Protein AF-A0A392PFC7-F1 (afdb_monomer_lite)

Foldseek 3Di:
DDDPVCLCPDPVCVVPPPPCNDPVNVCQCCPPPDPNDDDDDPVRVVVVVVVVVDDDDDDDDDVPDPPPDPDPPVPVVVVVVPVPPDPPCDPVNVVVVVVVVVVDDPDD

Sequence (108 aa):
RISIKEIKSHPWFLKNLPRELTESAQAMYYQRESPSFHLQSVDDVMKIVGEARNPPPVSRPVKGFGWDGEEDEAAEELEAELEEEDDEEDEYDKRVKEVHASGEFHIS

Organism: NCBI:txid97028

pLDDT: mean 76.7, std 16.92, range [47.16, 97.5]

Secondary structure (DSSP, 8-state):
---HHHHHT-HHHHHT--GGGSHHHHHHHT-TT-TT-----HHHHHHHHHHHTSPPP-----TTSS-----SSSHHHHHHTSTT------HHHHHHHHHHHH------

Radius of gyration: 25.34 Å; chains: 1; bounding box: 42×55×55 Å

Structure (mmCIF, N/CA/C/O backbone):
data_AF-A0A392PFC7-F1
#
_entry.id   AF-A0A392PFC7-F1
#
loop_
_atom_site.group_PDB
_atom_site.id
_atom_site.type_symbol
_atom_site.label_atom_id
_atom_site.label_alt_id
_atom_site.label_comp_id
_atom_site.label_asym_id
_atom_site.label_entity_id
_atom_site.label_seq_id
_atom_site.pdbx_PDB_ins_code
_atom_site.Cartn_x
_atom_site.Cartn_y
_atom_site.Cartn_z
_atom_site.occupancy
_atom_site.B_iso_or_equiv
_atom_site.auth_seq_id
_atom_site.auth_comp_id
_atom_site.auth_asym_id
_atom_site.auth_atom_id
_atom_site.pdbx_PDB_model_num
ATOM 1 N N . ARG A 1 1 ? -15.601 17.723 4.306 1.00 92.12 1 ARG A N 1
ATOM 2 C CA . ARG A 1 1 ? -14.920 16.445 3.974 1.00 92.12 1 ARG A CA 1
ATOM 3 C C . ARG A 1 1 ? -14.833 15.631 5.253 1.00 92.12 1 ARG A C 1
ATOM 5 O O . ARG A 1 1 ? -14.487 16.219 6.265 1.00 92.12 1 ARG A O 1
ATOM 12 N N . ILE A 1 2 ? -15.171 14.345 5.210 1.00 95.81 2 ILE A N 1
ATOM 13 C CA . ILE A 1 2 ? -14.944 13.420 6.329 1.00 95.81 2 ILE A CA 1
ATOM 14 C C . ILE A 1 2 ? -13.472 12.977 6.324 1.00 95.81 2 ILE A C 1
ATOM 16 O O . ILE A 1 2 ? -12.878 12.832 5.254 1.00 95.81 2 ILE A O 1
ATOM 20 N N . SER A 1 3 ? -12.869 12.809 7.496 1.00 97.50 3 SER A N 1
ATOM 21 C CA . SER A 1 3 ? -11.498 12.320 7.650 1.00 97.50 3 SER A CA 1
ATOM 22 C C . SER A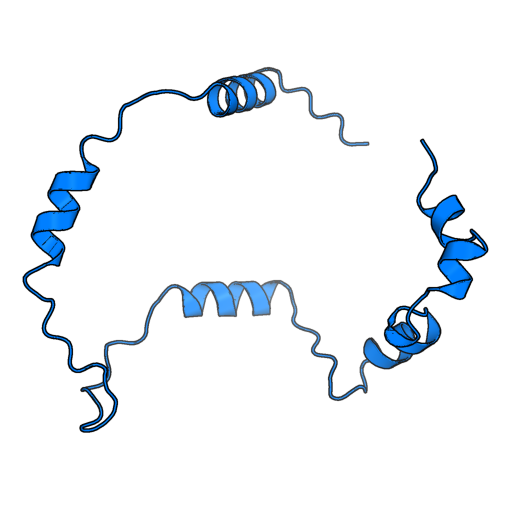 1 3 ? -11.423 10.793 7.569 1.00 97.50 3 SER A C 1
ATOM 24 O O . SER A 1 3 ? -12.383 10.076 7.847 1.00 97.50 3 SER A O 1
ATOM 26 N N . ILE A 1 4 ? -10.236 10.266 7.261 1.00 95.38 4 ILE A N 1
ATOM 27 C CA . ILE A 1 4 ? -9.983 8.815 7.245 1.00 95.38 4 ILE A CA 1
ATOM 28 C C . ILE A 1 4 ? -10.256 8.187 8.619 1.00 95.38 4 ILE A C 1
ATOM 30 O O . ILE A 1 4 ? -10.783 7.080 8.696 1.00 95.38 4 ILE A O 1
ATOM 34 N N . LYS A 1 5 ? -9.938 8.892 9.713 1.00 95.12 5 LYS A N 1
ATOM 35 C CA . LYS A 1 5 ? -10.199 8.407 11.077 1.00 95.12 5 LYS A CA 1
ATOM 36 C C . LYS A 1 5 ? -11.697 8.221 11.326 1.00 95.12 5 LYS A C 1
ATOM 38 O O . LYS A 1 5 ? -12.086 7.194 11.870 1.00 95.12 5 LYS A O 1
ATOM 43 N N . GLU A 1 6 ? -12.516 9.173 10.881 1.00 96.62 6 GLU A N 1
ATOM 44 C CA . GLU A 1 6 ? -13.979 9.109 10.995 1.00 96.62 6 GLU A CA 1
ATOM 45 C C . GLU A 1 6 ? -14.587 8.031 10.087 1.00 96.62 6 GLU A C 1
ATOM 47 O O . GLU A 1 6 ? -15.537 7.368 10.488 1.00 96.62 6 GLU A O 1
ATOM 52 N N . ILE A 1 7 ? -14.020 7.792 8.897 1.00 95.38 7 ILE A N 1
ATOM 53 C CA . ILE A 1 7 ? -14.432 6.665 8.040 1.00 95.38 7 ILE A CA 1
ATOM 54 C C . ILE A 1 7 ? -14.124 5.330 8.731 1.00 95.38 7 ILE A C 1
ATOM 56 O O . ILE A 1 7 ? -14.994 4.464 8.796 1.00 95.38 7 ILE A O 1
ATOM 60 N N . LYS A 1 8 ? -12.914 5.163 9.284 1.00 91.81 8 LYS A N 1
ATOM 61 C CA . LYS A 1 8 ? -12.483 3.909 9.929 1.00 91.81 8 LYS A CA 1
ATOM 62 C C . LYS A 1 8 ? -13.307 3.550 11.170 1.00 91.81 8 LYS A C 1
ATOM 64 O O . LYS A 1 8 ? -13.428 2.368 11.478 1.00 91.81 8 LYS A O 1
ATOM 69 N N . SER A 1 9 ? -13.872 4.536 11.869 1.00 93.62 9 SER A N 1
ATOM 70 C CA . SER A 1 9 ? -14.759 4.317 13.021 1.00 93.62 9 SER A CA 1
ATOM 71 C C . SER A 1 9 ? -16.244 4.236 12.654 1.00 93.62 9 SER A C 1
ATOM 73 O O . SER A 1 9 ? -17.077 3.953 13.517 1.00 93.62 9 SER A O 1
ATOM 75 N N . HIS A 1 10 ? -16.603 4.470 11.391 1.00 96.56 10 HIS A N 1
ATOM 76 C CA . HIS A 1 10 ? -17.996 4.533 10.977 1.00 96.56 10 HIS A CA 1
ATOM 77 C C . HIS A 1 10 ? -18.666 3.140 11.015 1.00 96.56 10 HIS A C 1
ATOM 79 O O . HIS A 1 10 ? -18.117 2.182 10.461 1.00 96.56 10 HIS A O 1
ATOM 85 N N . PRO A 1 11 ? -19.894 2.996 11.562 1.00 95.31 11 PRO A N 1
ATOM 86 C CA . PRO A 1 11 ? -20.557 1.693 11.704 1.00 95.31 11 PRO A CA 1
ATOM 87 C C . PRO A 1 11 ? -20.734 0.933 10.386 1.00 95.31 11 PRO A C 1
ATOM 89 O O . PRO A 1 11 ? -20.574 -0.285 10.334 1.00 95.31 11 PRO A O 1
ATOM 92 N N . TRP A 1 12 ? -21.035 1.652 9.299 1.00 95.94 12 TRP A N 1
ATOM 93 C CA . TRP A 1 12 ? -21.146 1.048 7.967 1.00 95.94 12 TRP A CA 1
ATOM 94 C C . TRP A 1 12 ? -19.806 0.501 7.457 1.00 95.94 12 TRP A C 1
ATOM 96 O O . TRP A 1 12 ? -19.790 -0.561 6.842 1.00 95.94 12 TRP A O 1
ATOM 106 N N . PHE A 1 13 ? -18.690 1.180 7.739 1.00 95.25 13 PHE A N 1
ATOM 107 C CA . PHE A 1 13 ? -17.363 0.725 7.323 1.00 95.25 13 PHE A CA 1
ATOM 108 C C . PHE A 1 13 ? -16.973 -0.542 8.083 1.00 95.25 13 PHE A C 1
ATOM 110 O O . PHE A 1 13 ? -16.578 -1.522 7.468 1.00 95.25 13 PHE A O 1
ATOM 117 N N . LEU A 1 14 ? -17.191 -0.570 9.401 1.00 91.56 14 LEU A N 1
ATOM 118 C CA . LEU A 1 14 ? -16.904 -1.744 10.232 1.00 91.56 14 LEU A CA 1
ATOM 119 C C . LEU A 1 14 ? -17.763 -2.958 9.861 1.00 91.56 14 LEU A C 1
ATOM 121 O O . LEU A 1 14 ? -17.259 -4.076 9.833 1.00 91.56 14 LEU A O 1
ATOM 125 N N . LYS A 1 15 ? -19.045 -2.749 9.531 1.00 93.94 15 LYS A N 1
ATOM 126 C CA . LYS A 1 15 ? -19.943 -3.831 9.096 1.00 93.94 15 LYS A CA 1
ATOM 127 C C . LYS A 1 15 ? -19.492 -4.480 7.783 1.00 93.94 15 LYS A C 1
ATOM 129 O O . LYS A 1 15 ? -19.764 -5.657 7.571 1.00 93.94 15 LYS A O 1
ATOM 134 N N . ASN A 1 16 ? -18.836 -3.714 6.915 1.00 93.88 16 ASN A N 1
ATOM 135 C CA . ASN A 1 16 ? -18.414 -4.158 5.588 1.00 93.88 16 ASN A CA 1
ATOM 136 C C . ASN A 1 16 ? -16.893 -4.314 5.467 1.00 93.88 16 ASN A C 1
ATOM 138 O O . ASN A 1 16 ? -16.398 -4.476 4.356 1.00 93.88 16 ASN A O 1
ATOM 142 N N . LEU A 1 17 ? -16.148 -4.257 6.575 1.00 91.44 17 LEU A N 1
ATOM 143 C CA . LEU A 1 17 ? -14.697 -4.386 6.552 1.00 91.44 17 LEU A CA 1
ATOM 144 C C . LEU A 1 17 ? -14.329 -5.859 6.310 1.00 91.44 17 LEU A C 1
ATOM 146 O O . LEU A 1 17 ? -14.640 -6.702 7.158 1.00 91.44 17 LEU A O 1
ATOM 150 N N . PRO A 1 18 ? -13.661 -6.203 5.192 1.00 94.06 18 PRO A N 1
ATOM 151 C CA . PRO A 1 18 ? -13.193 -7.561 4.958 1.00 94.06 18 PRO A CA 1
ATOM 152 C C . PRO A 1 18 ? -12.281 -8.022 6.093 1.00 94.06 18 PRO A C 1
ATOM 154 O O . PRO A 1 18 ? -11.436 -7.258 6.565 1.00 94.06 18 PRO A O 1
ATOM 157 N N . ARG A 1 19 ? -12.414 -9.289 6.508 1.00 87.62 19 ARG A N 1
ATOM 158 C CA . ARG A 1 19 ? -11.619 -9.854 7.611 1.00 87.62 19 ARG A CA 1
ATOM 159 C C . ARG A 1 19 ? -10.118 -9.675 7.381 1.00 87.62 19 ARG A C 1
ATOM 161 O O . ARG A 1 19 ? -9.406 -9.371 8.327 1.00 87.62 19 ARG A O 1
ATOM 168 N N . GLU A 1 20 ? -9.661 -9.807 6.140 1.00 86.12 20 GLU A N 1
ATOM 169 C CA . GLU A 1 20 ? -8.255 -9.650 5.735 1.00 86.12 20 GLU A CA 1
ATOM 170 C C . GLU A 1 20 ? -7.712 -8.237 5.975 1.00 86.12 20 GLU A C 1
ATOM 172 O O . GLU A 1 20 ? -6.536 -8.067 6.278 1.00 86.12 20 GLU A O 1
ATOM 177 N N . LEU A 1 21 ? -8.582 -7.225 5.908 1.00 88.75 21 LEU A N 1
ATOM 178 C CA . LEU A 1 21 ? -8.220 -5.827 6.134 1.00 88.75 21 LEU A CA 1
ATOM 179 C C . LEU A 1 21 ? -8.336 -5.412 7.603 1.00 88.75 21 LEU A C 1
ATOM 181 O O . LEU A 1 21 ? -8.025 -4.269 7.941 1.00 88.75 21 LEU A O 1
ATOM 185 N N . THR A 1 22 ? -8.757 -6.309 8.494 1.00 90.94 22 THR A N 1
ATOM 186 C CA . THR A 1 22 ? -8.748 -6.022 9.932 1.00 90.94 22 THR A CA 1
ATOM 187 C C . THR A 1 22 ? -7.316 -5.935 10.455 1.00 90.94 22 THR A C 1
ATOM 189 O O . THR A 1 22 ? -6.415 -6.612 9.964 1.00 90.94 22 THR A O 1
ATOM 192 N N . GLU A 1 23 ? -7.100 -5.110 11.479 1.00 86.88 23 GLU A N 1
ATOM 193 C CA . GLU A 1 23 ? -5.773 -4.906 12.074 1.00 86.88 23 GLU A CA 1
ATOM 194 C C . GLU A 1 23 ? -5.163 -6.212 12.602 1.00 86.88 23 GLU A C 1
ATOM 196 O O . GLU A 1 23 ? -3.970 -6.444 12.445 1.00 86.88 23 GLU A O 1
ATOM 201 N N . SER A 1 24 ? -5.985 -7.115 13.143 1.00 87.81 24 SER A N 1
ATOM 202 C CA . SER A 1 24 ? -5.535 -8.428 13.612 1.00 87.81 24 SER A CA 1
ATOM 203 C C . SER A 1 24 ? -5.100 -9.356 12.476 1.00 87.81 24 SER A C 1
ATOM 205 O O . SER A 1 24 ? -4.099 -10.054 12.619 1.00 87.81 24 SER A O 1
ATOM 207 N N . ALA A 1 25 ? -5.814 -9.362 11.345 1.00 87.75 25 ALA A N 1
ATOM 208 C CA . ALA A 1 25 ? -5.431 -10.160 10.181 1.00 87.75 25 ALA A CA 1
ATOM 209 C C . ALA A 1 25 ? -4.171 -9.604 9.506 1.00 87.75 25 ALA A C 1
ATOM 211 O O . ALA A 1 25 ? -3.257 -10.365 9.192 1.00 87.75 25 ALA A O 1
ATOM 212 N N . GLN A 1 26 ? -4.081 -8.280 9.361 1.00 89.50 26 GLN A N 1
ATOM 213 C CA . GLN A 1 26 ? -2.875 -7.624 8.860 1.00 89.50 26 GLN A CA 1
ATOM 214 C C . GLN A 1 26 ? -1.680 -7.886 9.783 1.00 89.50 26 GLN A C 1
ATOM 216 O O . GLN A 1 26 ? -0.602 -8.208 9.296 1.00 89.50 26 GLN A O 1
ATOM 221 N N . ALA A 1 27 ? -1.861 -7.841 11.106 1.00 88.75 27 ALA A N 1
ATOM 222 C CA . ALA A 1 27 ? -0.799 -8.171 12.054 1.00 88.75 27 ALA A CA 1
ATOM 223 C C . ALA A 1 27 ? -0.274 -9.603 11.873 1.00 88.75 27 ALA A C 1
ATOM 225 O O . ALA A 1 27 ? 0.926 -9.812 11.995 1.00 88.75 27 ALA A O 1
ATOM 226 N N . MET A 1 28 ? -1.134 -10.577 11.549 1.00 86.69 28 MET A N 1
ATOM 227 C CA . MET A 1 28 ? -0.690 -11.936 11.205 1.00 86.69 28 MET A CA 1
ATOM 228 C C . MET A 1 28 ? 0.057 -11.980 9.870 1.00 86.69 28 MET A C 1
ATOM 230 O O . MET A 1 28 ? 1.065 -12.669 9.760 1.00 86.69 28 MET A O 1
ATOM 234 N N . TYR A 1 29 ? -0.407 -11.239 8.861 1.00 85.81 29 TYR A N 1
ATOM 235 C CA . TYR A 1 29 ? 0.260 -11.192 7.560 1.00 85.81 29 TYR A CA 1
ATOM 236 C C . TYR A 1 29 ? 1.655 -10.564 7.653 1.00 85.81 29 TYR A C 1
ATOM 238 O O . TYR A 1 29 ? 2.596 -11.123 7.113 1.00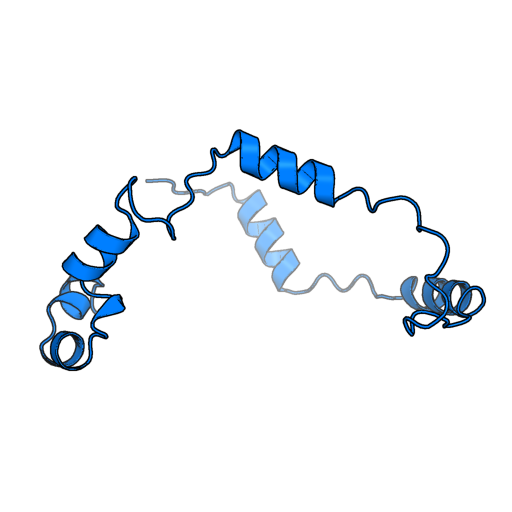 85.81 29 TYR A O 1
ATOM 246 N N . TYR A 1 30 ? 1.801 -9.447 8.368 1.00 85.88 30 TYR A N 1
ATOM 247 C CA . TYR A 1 30 ? 3.061 -8.707 8.516 1.00 85.88 30 TYR A CA 1
ATOM 248 C C . TYR A 1 30 ? 3.980 -9.258 9.622 1.00 85.88 30 TYR A C 1
ATOM 250 O O . TYR A 1 30 ? 5.005 -8.651 9.945 1.00 85.88 30 TYR A O 1
ATOM 258 N N . GLN A 1 31 ? 3.641 -10.400 10.230 1.00 85.75 31 GLN A N 1
ATOM 259 C CA . GLN A 1 31 ? 4.561 -11.095 11.126 1.00 85.75 31 GLN A CA 1
ATOM 260 C C . GLN A 1 31 ? 5.776 -11.584 10.339 1.00 85.75 31 GLN A C 1
ATOM 262 O O . GLN A 1 31 ? 5.643 -12.229 9.303 1.00 85.75 31 GLN A O 1
ATOM 267 N N . ARG A 1 32 ? 6.976 -11.331 10.876 1.00 74.62 32 ARG A N 1
ATOM 268 C CA . ARG A 1 32 ? 8.258 -11.748 10.277 1.00 74.62 32 ARG A CA 1
ATOM 269 C C . ARG A 1 32 ? 8.346 -13.259 10.016 1.00 74.62 32 ARG A C 1
ATOM 271 O O . ARG A 1 32 ? 9.106 -13.680 9.158 1.00 74.62 32 ARG A O 1
ATOM 278 N N . GLU A 1 33 ? 7.587 -14.053 10.763 1.00 76.88 33 GLU A N 1
ATOM 279 C CA . GLU A 1 33 ? 7.552 -15.516 10.667 1.00 76.88 33 GLU A CA 1
ATOM 280 C C . GLU A 1 33 ? 6.517 -16.030 9.655 1.00 76.88 33 GLU A C 1
ATOM 282 O O . GLU A 1 33 ? 6.458 -17.231 9.397 1.00 76.88 33 GLU A O 1
ATOM 287 N N . SER A 1 34 ? 5.695 -15.146 9.076 1.00 79.44 34 SER A N 1
ATOM 288 C CA . SER A 1 34 ? 4.705 -15.537 8.079 1.00 79.44 34 SER A CA 1
ATOM 289 C C . SER A 1 34 ? 5.401 -15.935 6.772 1.00 79.44 34 SER A C 1
ATOM 291 O O . SER A 1 34 ? 6.107 -15.109 6.192 1.00 79.44 34 SER A O 1
ATOM 293 N N . PRO A 1 35 ? 5.165 -17.149 6.237 1.00 78.06 35 PRO A N 1
ATOM 294 C CA . PRO A 1 35 ? 5.747 -17.584 4.966 1.00 78.06 35 PRO A CA 1
ATOM 295 C C . PRO A 1 35 ? 5.359 -16.701 3.771 1.00 78.06 35 PRO A C 1
ATOM 297 O O . PRO A 1 35 ? 6.037 -16.713 2.749 1.00 78.06 35 PRO A O 1
ATOM 300 N N . SER A 1 36 ? 4.253 -15.955 3.870 1.00 78.50 36 SER A N 1
ATOM 301 C CA . SER A 1 36 ? 3.817 -15.027 2.823 1.00 78.50 36 SER A CA 1
ATOM 302 C C . SER A 1 36 ? 4.516 -13.668 2.895 1.00 78.50 36 SER A C 1
ATOM 304 O O . SER A 1 36 ? 4.470 -12.907 1.929 1.00 78.50 36 SER A O 1
ATOM 306 N N . PHE A 1 37 ? 5.145 -13.337 4.024 1.00 83.00 37 PHE A N 1
ATOM 307 C CA . PHE A 1 37 ? 5.734 -12.026 4.247 1.00 83.00 37 PHE A CA 1
ATOM 308 C C . PHE A 1 37 ? 7.201 -11.993 3.837 1.00 83.00 37 PHE A C 1
ATOM 310 O O . PHE A 1 37 ? 8.050 -12.652 4.432 1.00 83.00 37 PHE A O 1
ATOM 317 N N . HIS A 1 38 ? 7.504 -11.176 2.833 1.00 84.00 38 HIS A N 1
ATOM 318 C CA . HIS A 1 38 ? 8.853 -11.011 2.309 1.00 84.00 38 HIS A CA 1
ATOM 319 C C . HIS A 1 38 ? 9.317 -9.578 2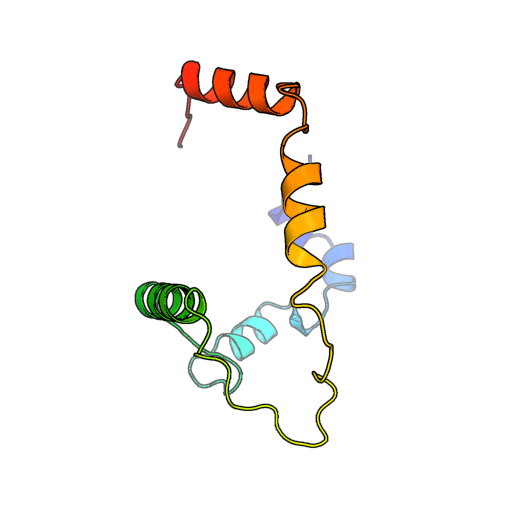.569 1.00 84.00 38 HIS A C 1
ATOM 321 O O . HIS A 1 38 ? 8.863 -8.639 1.917 1.00 84.00 38 HIS A O 1
ATOM 327 N N . LEU A 1 39 ? 10.217 -9.406 3.537 1.00 86.31 39 LEU A N 1
ATOM 328 C CA . LEU A 1 39 ? 10.901 -8.136 3.766 1.00 86.31 39 LEU A CA 1
ATOM 329 C C . LEU A 1 39 ? 12.087 -8.035 2.807 1.00 86.31 39 LEU A C 1
ATOM 331 O O . LEU A 1 39 ? 13.073 -8.746 2.980 1.00 86.31 39 LEU A O 1
ATOM 335 N N . GLN A 1 40 ? 11.995 -7.146 1.823 1.00 91.00 40 GLN A N 1
ATOM 336 C CA . GLN A 1 40 ? 13.134 -6.740 0.999 1.00 91.00 40 GLN A CA 1
ATOM 337 C C . GLN A 1 40 ? 13.579 -5.341 1.420 1.00 91.00 40 GLN A C 1
ATOM 339 O O . GLN A 1 40 ? 12.743 -4.478 1.700 1.00 91.00 40 GLN A O 1
ATOM 344 N N . SER A 1 41 ? 14.892 -5.123 1.507 1.00 93.50 41 SER A N 1
ATOM 345 C CA . SER A 1 41 ? 15.427 -3.783 1.742 1.00 93.50 41 SER A CA 1
ATOM 346 C C . SER A 1 41 ? 15.252 -2.914 0.492 1.00 93.50 41 SER A C 1
ATOM 348 O O . SER A 1 41 ? 15.107 -3.428 -0.617 1.00 93.50 41 SER A O 1
ATOM 350 N N . VAL A 1 42 ? 15.275 -1.588 0.656 1.00 95.25 42 VAL A N 1
ATOM 351 C CA . VAL A 1 42 ? 15.217 -0.659 -0.488 1.00 95.25 42 VAL A CA 1
ATOM 352 C C . VAL A 1 42 ? 16.379 -0.913 -1.453 1.00 95.25 42 VAL A C 1
ATOM 354 O O . VAL A 1 42 ? 16.174 -0.899 -2.665 1.00 95.25 42 VAL A O 1
ATOM 357 N N . ASP A 1 43 ? 17.567 -1.212 -0.923 1.00 96.69 43 ASP A N 1
ATOM 358 C CA . ASP A 1 43 ? 18.754 -1.528 -1.720 1.00 96.69 43 ASP A CA 1
ATOM 359 C C . ASP A 1 43 ? 18.566 -2.813 -2.542 1.00 96.69 43 ASP A C 1
ATOM 361 O O . ASP A 1 43 ? 18.889 -2.835 -3.730 1.00 96.69 43 ASP A O 1
ATOM 365 N N . ASP A 1 44 ? 17.986 -3.864 -1.949 1.00 95.25 44 ASP A N 1
ATOM 366 C CA . ASP A 1 44 ? 17.702 -5.122 -2.656 1.00 95.25 44 ASP A CA 1
ATOM 367 C C . ASP A 1 44 ? 16.666 -4.926 -3.768 1.00 95.25 44 ASP A C 1
ATOM 369 O O . ASP A 1 44 ? 16.838 -5.440 -4.873 1.00 95.25 44 ASP A O 1
ATOM 373 N N . VAL A 1 45 ? 15.610 -4.149 -3.501 1.00 95.75 45 VAL A N 1
ATOM 374 C CA . VAL A 1 45 ? 14.591 -3.821 -4.509 1.00 95.75 45 VAL A CA 1
ATOM 375 C C . VAL A 1 45 ? 15.224 -3.051 -5.667 1.00 95.75 45 VAL A C 1
ATOM 377 O O . VAL A 1 45 ? 15.027 -3.415 -6.824 1.00 95.75 45 VAL A O 1
ATOM 380 N N . MET A 1 46 ? 16.028 -2.024 -5.375 1.00 97.19 46 MET A N 1
ATOM 381 C CA . MET A 1 46 ? 16.717 -1.239 -6.404 1.00 97.19 46 MET A CA 1
ATOM 382 C C . MET A 1 46 ? 17.699 -2.082 -7.217 1.00 97.19 46 MET A C 1
ATOM 384 O O . MET A 1 46 ? 17.797 -1.910 -8.433 1.00 97.19 46 MET A O 1
ATOM 388 N N . LYS A 1 47 ? 18.387 -3.031 -6.576 1.00 96.38 47 LYS A N 1
ATOM 389 C CA . LYS A 1 47 ? 19.248 -3.996 -7.258 1.00 96.38 47 LYS A CA 1
ATOM 390 C C . LYS A 1 47 ? 18.453 -4.868 -8.236 1.00 96.38 47 LYS A C 1
ATOM 392 O O . LYS A 1 47 ? 18.845 -4.952 -9.395 1.00 96.38 47 LYS A O 1
ATOM 397 N N . ILE A 1 48 ? 17.332 -5.460 -7.811 1.00 94.56 48 ILE A N 1
ATOM 398 C CA . ILE A 1 48 ? 16.473 -6.290 -8.679 1.00 94.56 48 ILE A CA 1
ATOM 399 C C . ILE A 1 48 ? 15.941 -5.473 -9.860 1.00 94.56 48 ILE A C 1
ATOM 401 O O . ILE A 1 48 ? 15.975 -5.939 -10.994 1.00 94.56 48 ILE A O 1
ATOM 405 N N . VAL A 1 49 ? 15.480 -4.243 -9.613 1.00 96.06 49 VAL A N 1
ATOM 406 C CA . VAL A 1 49 ? 15.004 -3.341 -10.673 1.00 96.06 49 VAL A CA 1
ATOM 407 C C . VAL A 1 49 ? 16.125 -3.026 -11.669 1.00 96.06 49 VAL A C 1
ATOM 409 O O . VAL A 1 49 ? 15.897 -3.047 -12.878 1.00 96.06 49 VAL A O 1
ATOM 412 N N . GLY A 1 50 ? 17.343 -2.774 -11.182 1.00 95.38 50 GLY A N 1
ATOM 413 C CA . GLY A 1 50 ? 18.516 -2.552 -12.028 1.00 95.38 50 GLY A CA 1
ATOM 414 C C . GLY A 1 50 ? 18.894 -3.775 -12.867 1.00 95.38 50 GLY A C 1
ATOM 415 O O . GLY A 1 50 ? 19.191 -3.633 -14.050 1.00 95.38 50 GLY A O 1
ATOM 416 N N . GLU A 1 51 ? 18.840 -4.973 -12.281 1.00 93.06 51 GLU A N 1
ATOM 417 C CA . GLU A 1 51 ? 19.086 -6.239 -12.982 1.00 93.06 51 GLU A CA 1
ATOM 418 C C . GLU A 1 51 ? 18.019 -6.509 -14.053 1.00 93.06 51 GLU A C 1
ATOM 420 O O . GLU A 1 51 ? 18.359 -6.835 -15.188 1.00 93.06 51 GLU A O 1
ATOM 425 N N . ALA A 1 52 ? 16.739 -6.307 -13.729 1.00 92.56 52 ALA A N 1
ATOM 426 C CA . ALA A 1 52 ? 15.612 -6.555 -14.629 1.00 92.56 52 ALA A CA 1
ATOM 427 C C . ALA A 1 52 ? 15.560 -5.607 -15.837 1.00 92.56 52 ALA A C 1
ATOM 429 O O . ALA A 1 52 ? 14.940 -5.934 -16.848 1.00 92.56 52 ALA A O 1
ATOM 430 N N . ARG A 1 53 ? 16.216 -4.443 -15.759 1.00 93.25 53 ARG A N 1
ATOM 431 C CA . ARG A 1 53 ? 16.311 -3.499 -16.882 1.00 93.25 53 ARG A CA 1
ATOM 432 C C . ARG A 1 53 ? 17.158 -4.039 -18.039 1.00 93.25 53 ARG A C 1
ATOM 434 O O . ARG A 1 53 ? 17.012 -3.566 -19.162 1.00 93.25 53 ARG A O 1
ATOM 441 N N . ASN A 1 54 ? 18.013 -5.025 -17.774 1.00 87.56 54 ASN A N 1
ATOM 442 C CA . ASN A 1 54 ? 18.838 -5.678 -18.781 1.00 87.56 54 ASN A CA 1
ATOM 443 C C . ASN A 1 54 ? 18.218 -7.042 -19.120 1.00 87.56 54 ASN A C 1
ATOM 445 O O . ASN A 1 54 ? 18.406 -7.993 -18.355 1.00 87.56 54 ASN A O 1
ATOM 449 N N . PRO A 1 55 ? 17.478 -7.178 -20.237 1.00 79.25 55 PRO A N 1
ATOM 450 C CA . PRO A 1 55 ? 16.933 -8.471 -20.621 1.00 79.25 55 PRO A CA 1
ATOM 451 C C . PRO A 1 55 ? 18.079 -9.474 -20.836 1.00 79.25 55 PRO A C 1
ATOM 453 O O . PRO A 1 55 ? 19.142 -9.101 -21.346 1.00 79.25 55 PRO A O 1
ATOM 456 N N . PRO A 1 56 ? 17.903 -10.751 -20.450 1.00 75.56 56 PRO A N 1
ATOM 457 C CA . PRO A 1 56 ? 18.898 -11.764 -20.753 1.00 75.56 56 PRO A CA 1
ATOM 458 C C . PRO A 1 56 ? 19.075 -11.873 -22.275 1.00 75.56 56 PRO A C 1
ATOM 460 O O . PRO A 1 56 ? 18.099 -11.713 -23.014 1.00 75.56 56 PRO A O 1
ATOM 463 N N . PRO A 1 57 ? 20.293 -12.179 -22.761 1.00 73.06 57 PRO A N 1
ATOM 464 C CA . PRO A 1 57 ? 20.490 -12.470 -24.172 1.00 73.06 57 PRO A CA 1
ATOM 465 C C . PRO A 1 57 ? 19.539 -13.598 -24.571 1.00 73.06 57 PRO A C 1
ATOM 467 O O . PRO A 1 57 ? 19.433 -14.603 -23.857 1.00 73.06 57 PRO A O 1
ATOM 470 N N . VAL A 1 58 ? 18.830 -13.401 -25.686 1.00 67.06 58 VAL A N 1
ATOM 471 C CA . VAL A 1 58 ? 17.821 -14.337 -26.183 1.00 67.06 58 VAL A CA 1
ATOM 472 C C . VAL A 1 58 ? 18.391 -15.753 -26.178 1.00 67.06 58 VAL A C 1
ATOM 474 O O . VAL A 1 58 ? 19.352 -16.090 -26.872 1.00 67.06 58 VAL A O 1
ATOM 477 N N . SER A 1 59 ? 17.833 -16.593 -25.311 1.00 66.75 59 SER A N 1
ATOM 478 C CA . SER A 1 59 ? 18.140 -18.014 -25.334 1.00 66.75 59 SER A CA 1
ATOM 479 C C . SER A 1 59 ? 17.520 -18.566 -26.604 1.00 66.75 59 SER A C 1
ATOM 481 O O . SER A 1 59 ? 16.364 -18.265 -26.894 1.00 66.75 59 SER A O 1
ATOM 483 N N . ARG A 1 60 ? 18.305 -19.334 -27.371 1.00 66.38 60 ARG A N 1
ATOM 484 C CA . ARG A 1 60 ? 17.867 -19.971 -28.623 1.00 66.38 60 ARG A CA 1
ATOM 485 C C . ARG A 1 60 ? 16.438 -20.496 -28.448 1.0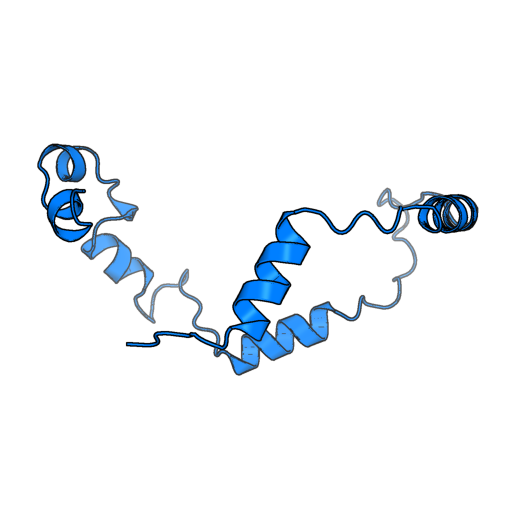0 66.38 60 ARG A C 1
ATOM 487 O O . ARG A 1 60 ? 16.194 -21.156 -27.432 1.00 66.38 60 ARG A O 1
ATOM 494 N N . PRO A 1 61 ? 15.524 -20.221 -29.393 1.00 63.06 61 PRO A N 1
ATOM 495 C CA . PRO A 1 61 ? 14.119 -20.549 -29.223 1.00 63.06 61 PRO A CA 1
ATOM 496 C C . PRO A 1 61 ? 13.975 -22.027 -28.860 1.00 63.06 61 PRO A C 1
ATOM 498 O O . PRO A 1 61 ? 14.542 -22.917 -29.506 1.00 63.06 61 PRO A O 1
ATOM 501 N N . VAL A 1 62 ? 13.247 -22.293 -27.776 1.00 65.12 62 VAL A N 1
ATOM 502 C CA . VAL A 1 62 ? 12.885 -23.655 -27.394 1.00 65.12 62 VAL A CA 1
ATOM 503 C C . VAL A 1 62 ? 11.910 -24.145 -28.455 1.00 65.12 62 VAL A C 1
ATOM 505 O O . VAL A 1 62 ? 10.768 -23.694 -28.502 1.00 65.12 62 VAL A O 1
ATOM 508 N N . LYS A 1 63 ? 12.366 -25.052 -29.326 1.00 60.03 63 LYS A N 1
ATOM 509 C CA . LYS A 1 63 ? 11.541 -25.658 -30.378 1.00 60.03 63 LYS A CA 1
ATOM 510 C C . LYS A 1 63 ? 10.237 -26.192 -29.764 1.00 60.03 63 LYS A C 1
ATOM 512 O O . LYS A 1 63 ? 10.267 -27.197 -29.058 1.00 60.03 63 LYS A O 1
ATOM 517 N N . GLY A 1 64 ? 9.117 -25.514 -30.030 1.00 64.69 64 GLY A N 1
ATOM 518 C CA . GLY A 1 64 ? 7.783 -25.866 -29.524 1.00 64.69 64 GLY A CA 1
ATOM 519 C C . GLY A 1 64 ? 7.157 -24.901 -28.504 1.00 64.69 64 GLY A C 1
ATOM 520 O O . GLY A 1 64 ? 6.004 -25.109 -28.139 1.00 64.69 64 GLY A O 1
ATOM 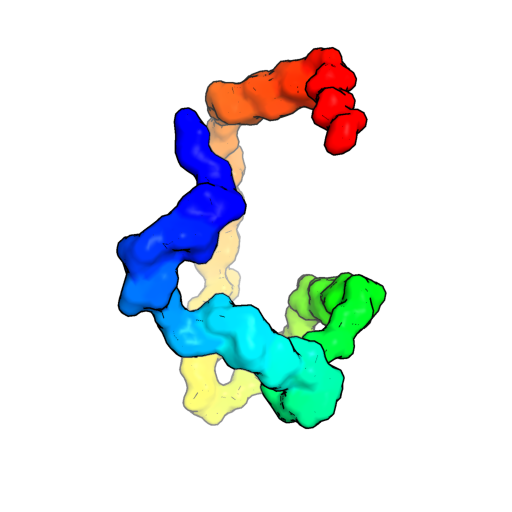521 N N . PHE A 1 65 ? 7.854 -23.850 -28.063 1.00 58.25 65 PHE A N 1
ATOM 522 C CA . PHE A 1 65 ? 7.232 -22.701 -27.392 1.00 58.25 65 PHE A CA 1
ATOM 523 C C . PHE A 1 65 ? 7.006 -21.601 -28.436 1.00 58.25 65 PHE A C 1
ATOM 525 O O . PHE A 1 65 ? 7.958 -21.209 -29.100 1.00 58.25 65 PHE A O 1
ATOM 532 N N . GLY A 1 66 ? 5.755 -21.157 -28.608 1.00 56.38 66 GLY A N 1
ATOM 533 C CA . GLY A 1 66 ? 5.273 -20.272 -29.684 1.00 56.38 66 GLY A CA 1
ATOM 534 C C . GLY A 1 66 ? 5.774 -18.825 -29.639 1.00 56.38 66 GLY A C 1
ATOM 535 O O . GLY A 1 66 ? 4.971 -17.904 -29.637 1.00 56.38 66 GLY A O 1
ATOM 536 N N . TRP A 1 67 ? 7.091 -18.655 -29.607 1.00 54.12 67 TRP A N 1
ATOM 537 C CA . TRP A 1 67 ? 7.825 -17.416 -29.870 1.00 54.12 67 TRP A CA 1
ATOM 538 C C . TRP A 1 67 ? 8.619 -17.570 -31.174 1.00 54.12 67 TRP A C 1
ATOM 540 O O . TRP A 1 67 ? 9.766 -17.152 -31.273 1.00 54.12 67 TRP A O 1
ATOM 550 N N . ASP A 1 68 ? 8.042 -18.289 -32.134 1.00 50.38 68 ASP A N 1
ATOM 551 C CA . ASP A 1 68 ? 8.534 -18.359 -33.506 1.00 50.38 68 ASP A CA 1
ATOM 552 C C . ASP A 1 68 ? 7.662 -17.389 -34.302 1.00 50.38 68 ASP A C 1
ATOM 554 O O . ASP A 1 68 ? 6.628 -17.760 -34.856 1.00 50.38 68 ASP A O 1
ATOM 558 N N . GLY A 1 69 ? 7.995 -16.108 -34.171 1.00 48.69 69 GLY A N 1
ATOM 559 C CA . GLY A 1 69 ? 7.374 -15.007 -34.889 1.00 48.69 69 GLY A CA 1
ATOM 560 C C . GLY A 1 69 ? 8.483 -14.245 -35.589 1.00 48.69 69 GLY A C 1
ATOM 561 O O . GLY A 1 69 ? 9.244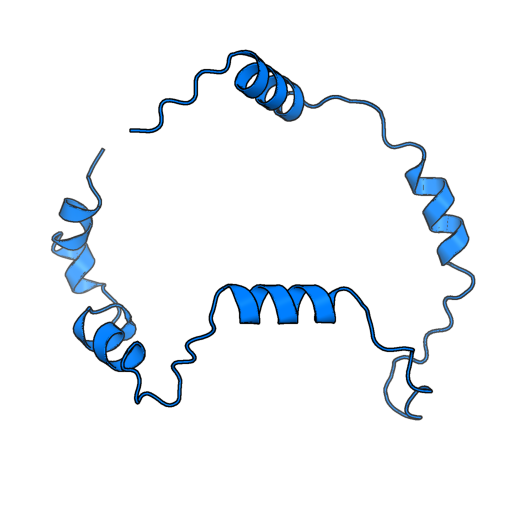 -13.528 -34.948 1.00 48.69 69 GLY A O 1
ATOM 562 N N . GLU A 1 70 ? 8.611 -14.498 -36.882 1.00 54.19 70 GLU A N 1
ATOM 563 C CA . GLU A 1 70 ? 9.426 -13.748 -37.829 1.00 54.19 70 GLU A CA 1
ATOM 564 C C . GLU A 1 70 ? 9.005 -12.264 -37.807 1.00 54.19 70 GLU A C 1
ATOM 566 O O . GLU A 1 70 ? 8.023 -11.907 -38.443 1.00 54.19 70 GLU A O 1
ATOM 571 N N . GLU A 1 71 ? 9.704 -11.394 -37.075 1.00 52.44 71 GLU A N 1
ATOM 572 C CA . GLU A 1 71 ? 9.468 -9.935 -37.102 1.00 52.44 71 GLU A CA 1
ATOM 573 C C . GLU A 1 71 ? 10.796 -9.156 -37.026 1.00 52.44 71 GLU A C 1
ATOM 575 O O . GLU A 1 71 ? 10.968 -8.254 -36.217 1.00 52.44 71 GLU A O 1
ATOM 580 N N . ASP A 1 72 ? 11.759 -9.497 -37.888 1.00 54.28 72 ASP A N 1
ATOM 581 C CA . ASP A 1 72 ? 12.934 -8.639 -38.142 1.00 54.28 72 ASP A CA 1
ATOM 582 C C . ASP A 1 72 ? 12.682 -7.616 -39.279 1.00 54.28 72 ASP A C 1
ATOM 584 O O . ASP A 1 72 ? 13.539 -6.780 -39.543 1.00 54.28 72 ASP A O 1
ATOM 588 N N . GLU A 1 73 ? 11.515 -7.629 -39.943 1.00 49.28 73 GLU A N 1
ATOM 589 C CA . GLU A 1 73 ? 11.181 -6.677 -41.029 1.00 49.28 73 GLU A CA 1
ATOM 590 C C . GLU A 1 73 ? 10.103 -5.635 -40.658 1.00 49.28 73 GLU A C 1
ATOM 592 O O . GLU A 1 73 ? 9.943 -4.654 -41.376 1.00 49.28 73 GLU A O 1
ATOM 597 N N . ALA A 1 74 ? 9.392 -5.785 -39.532 1.00 51.47 74 ALA A N 1
ATOM 598 C CA . ALA A 1 74 ? 8.332 -4.852 -39.107 1.00 51.47 74 ALA A CA 1
ATOM 599 C C . ALA A 1 74 ? 8.821 -3.725 -38.171 1.00 51.47 74 ALA A C 1
ATOM 601 O O . ALA A 1 74 ? 8.087 -2.776 -37.900 1.00 51.47 74 ALA A O 1
ATOM 602 N N . ALA A 1 75 ? 10.054 -3.818 -37.662 1.00 52.91 75 ALA A N 1
ATOM 603 C CA . ALA A 1 75 ? 10.602 -2.848 -36.713 1.00 52.91 75 ALA A CA 1
ATOM 604 C C . ALA A 1 75 ? 11.037 -1.526 -37.376 1.00 52.91 75 ALA A C 1
ATOM 606 O O . ALA A 1 75 ? 10.937 -0.480 -36.741 1.00 52.91 75 ALA A O 1
ATOM 607 N N . GLU A 1 76 ? 11.473 -1.551 -38.642 1.00 49.44 76 GLU A N 1
ATOM 608 C CA . GLU A 1 76 ? 11.898 -0.336 -39.363 1.00 49.44 76 GLU A CA 1
ATOM 609 C C . GLU A 1 76 ? 10.712 0.543 -39.810 1.00 49.44 76 GLU A C 1
ATOM 611 O O . GLU A 1 76 ? 10.851 1.761 -39.893 1.00 49.44 76 GLU A O 1
ATOM 616 N N . GLU A 1 77 ? 9.530 -0.035 -40.061 1.00 48.38 77 GLU A N 1
ATOM 617 C CA . GLU A 1 77 ? 8.332 0.726 -40.471 1.00 48.38 77 GLU A CA 1
ATOM 618 C C . GLU A 1 77 ? 7.701 1.494 -39.291 1.00 48.38 77 GLU A C 1
ATOM 620 O O . GLU A 1 77 ? 7.157 2.579 -39.479 1.00 48.38 77 GLU A O 1
ATOM 625 N N . LEU A 1 78 ? 7.856 0.986 -38.062 1.00 48.59 78 LEU A N 1
ATOM 626 C CA . LEU A 1 78 ? 7.324 1.601 -36.839 1.00 48.59 78 LEU A CA 1
ATOM 627 C C . LEU A 1 78 ? 8.195 2.757 -36.308 1.00 48.59 78 LEU A C 1
ATOM 629 O O . LEU A 1 78 ? 7.697 3.631 -35.602 1.00 48.59 78 LEU A O 1
ATOM 633 N N . GLU A 1 79 ? 9.491 2.779 -36.639 1.00 51.34 79 GLU A N 1
ATOM 634 C CA . GLU A 1 79 ? 10.414 3.856 -36.241 1.00 51.34 79 GLU A CA 1
ATOM 635 C C . GLU A 1 79 ? 10.149 5.149 -37.036 1.00 51.34 79 GLU A C 1
ATOM 637 O O . GLU A 1 79 ? 10.225 6.241 -36.478 1.00 51.34 79 GLU A O 1
ATOM 642 N N . ALA A 1 80 ? 9.734 5.033 -38.304 1.00 51.09 80 ALA A N 1
ATOM 643 C CA . ALA A 1 80 ? 9.375 6.176 -39.148 1.00 51.09 80 ALA A CA 1
ATOM 644 C C . ALA A 1 80 ? 8.020 6.819 -38.783 1.00 51.09 80 ALA A C 1
ATOM 646 O O . ALA A 1 80 ? 7.810 7.998 -39.061 1.00 51.09 80 ALA A O 1
ATOM 647 N N . GLU A 1 81 ? 7.106 6.073 -38.153 1.00 49.94 81 GLU A N 1
ATOM 648 C CA . GLU A 1 81 ? 5.793 6.573 -37.706 1.00 49.94 81 GLU A CA 1
ATOM 649 C C . GLU A 1 81 ? 5.853 7.324 -36.359 1.00 49.94 81 GLU A C 1
ATOM 651 O O . GLU A 1 81 ? 4.913 8.036 -36.013 1.00 49.94 81 GLU A O 1
ATOM 656 N N . LEU A 1 82 ? 6.959 7.210 -35.609 1.00 48.31 82 LEU A N 1
ATOM 657 C CA . LEU A 1 82 ? 7.158 7.852 -34.298 1.00 48.31 82 LEU A CA 1
ATOM 658 C C . LEU A 1 82 ? 7.843 9.230 -34.358 1.00 48.31 82 LEU A C 1
ATOM 660 O O . LEU A 1 82 ? 7.940 9.899 -33.330 1.00 48.31 82 LEU A O 1
ATOM 664 N N . GLU A 1 83 ? 8.323 9.674 -35.524 1.00 49.72 83 GLU A N 1
ATOM 665 C CA . GLU A 1 83 ? 8.965 10.993 -35.677 1.00 49.72 83 GLU A CA 1
ATOM 666 C C . GLU A 1 83 ? 7.971 12.149 -35.946 1.00 49.72 83 GLU A C 1
ATOM 668 O O . GLU A 1 83 ? 8.387 13.308 -35.942 1.00 49.72 83 GLU A O 1
ATOM 673 N N . GLU A 1 84 ? 6.667 11.880 -36.115 1.00 52.69 84 GLU A N 1
ATOM 674 C CA . GLU A 1 84 ? 5.617 12.907 -36.293 1.00 52.69 84 GLU A CA 1
ATOM 675 C C . GLU A 1 84 ? 4.590 12.975 -35.135 1.00 52.69 84 GLU A C 1
ATOM 677 O O . GLU A 1 84 ? 3.408 13.225 -35.362 1.00 52.69 84 GLU A O 1
ATOM 682 N N . GLU A 1 85 ? 5.004 12.819 -33.872 1.00 47.44 85 GLU A N 1
ATOM 683 C CA . GLU A 1 85 ? 4.195 13.304 -32.733 1.00 47.44 85 GLU A CA 1
ATOM 684 C C . GLU A 1 85 ? 4.649 14.707 -32.308 1.00 47.44 85 GLU A C 1
ATOM 686 O O . GLU A 1 85 ? 5.502 14.906 -31.448 1.00 47.44 85 GLU A O 1
ATOM 691 N N . ASP A 1 86 ? 4.092 15.667 -33.047 1.00 47.16 86 ASP A N 1
ATOM 692 C CA . ASP A 1 86 ? 3.579 16.971 -32.620 1.00 47.16 86 ASP A CA 1
ATOM 693 C C . ASP A 1 86 ? 4.012 17.469 -31.222 1.00 47.16 86 ASP A C 1
ATOM 695 O O . ASP A 1 86 ? 3.586 16.965 -30.182 1.00 47.16 86 ASP A O 1
ATOM 699 N N . ASP A 1 87 ? 4.804 18.546 -31.224 1.00 53.88 87 ASP A N 1
ATOM 700 C CA . ASP A 1 87 ? 5.201 19.410 -30.098 1.00 53.88 87 ASP A CA 1
ATOM 701 C C . ASP A 1 87 ? 3.987 20.146 -29.452 1.00 53.88 87 ASP A C 1
ATOM 703 O O . ASP A 1 87 ? 4.056 21.327 -29.087 1.00 53.88 87 ASP A O 1
ATOM 707 N N . GLU A 1 88 ? 2.835 19.491 -29.301 1.00 57.44 88 GLU A N 1
ATOM 708 C CA . GLU A 1 88 ? 1.711 20.023 -28.536 1.00 57.44 88 GLU A CA 1
ATOM 709 C C . GLU A 1 88 ? 2.019 19.866 -27.042 1.00 57.44 88 GLU A C 1
ATOM 711 O O . GLU A 1 88 ? 1.642 18.886 -26.405 1.00 57.44 88 GLU A O 1
ATOM 716 N N . GLU A 1 89 ? 2.716 20.856 -26.467 1.00 59.56 89 GLU A N 1
ATOM 717 C CA . GLU A 1 89 ? 2.775 21.055 -25.013 1.00 59.56 89 GLU A CA 1
ATOM 718 C C . GLU A 1 89 ? 1.338 21.082 -24.473 1.00 59.56 89 GLU A C 1
ATOM 720 O O . GLU A 1 89 ? 0.638 22.104 -24.527 1.00 59.56 89 GLU A O 1
ATOM 725 N N . ASP A 1 90 ? 0.887 19.939 -23.965 1.00 70.44 90 ASP A N 1
ATOM 726 C CA . ASP A 1 90 ? -0.435 19.810 -23.402 1.00 70.44 90 ASP A CA 1
ATOM 727 C C . ASP A 1 90 ? -0.560 20.725 -22.170 1.00 70.44 90 ASP A C 1
ATOM 729 O O . ASP A 1 90 ? 0.405 21.143 -21.516 1.00 70.44 90 ASP A O 1
ATOM 733 N N . GLU A 1 91 ? -1.793 21.124 -21.849 1.00 76.06 91 GLU A N 1
ATOM 734 C CA . GLU A 1 91 ? -2.049 22.044 -20.731 1.00 76.06 91 GLU A CA 1
ATOM 735 C C . GLU A 1 91 ? -1.461 21.507 -19.409 1.00 76.06 91 GLU A C 1
ATOM 737 O O . GLU A 1 91 ? -1.159 22.270 -18.485 1.00 76.06 91 GLU A O 1
ATOM 742 N N . TYR A 1 92 ? -1.276 20.188 -19.324 1.00 75.81 92 TYR A N 1
ATOM 743 C CA . TYR A 1 92 ? -0.659 19.516 -18.199 1.00 75.81 92 TYR A CA 1
ATOM 744 C C . TYR A 1 92 ? 0.831 19.852 -18.071 1.00 75.81 92 TYR A C 1
ATOM 746 O O . TYR A 1 92 ? 1.232 20.353 -17.013 1.00 75.81 92 TYR A O 1
ATOM 754 N N . ASP A 1 93 ? 1.628 19.679 -19.127 1.00 83.12 93 ASP A N 1
ATOM 755 C CA . ASP A 1 93 ? 3.057 20.003 -19.124 1.00 83.12 93 ASP A CA 1
ATOM 756 C C . ASP A 1 93 ? 3.315 21.478 -18.815 1.00 83.12 93 ASP A C 1
ATOM 758 O O . ASP A 1 93 ? 4.230 21.824 -18.053 1.00 83.12 93 ASP A O 1
ATOM 762 N N . LYS A 1 94 ? 2.438 22.360 -19.303 1.00 83.00 94 LYS A N 1
ATOM 763 C CA . LYS A 1 94 ? 2.499 23.792 -19.000 1.00 83.00 94 LYS A CA 1
ATOM 764 C C . LYS A 1 94 ? 2.322 24.080 -17.507 1.00 83.00 94 LYS A C 1
ATOM 766 O O . LYS A 1 94 ? 3.094 24.852 -16.931 1.00 83.00 94 LYS A O 1
ATOM 771 N N . ARG A 1 95 ? 1.345 23.437 -16.855 1.00 79.62 95 ARG A N 1
ATOM 772 C CA . ARG A 1 95 ? 1.107 23.608 -15.410 1.00 79.62 95 ARG A CA 1
ATOM 773 C C . ARG A 1 95 ? 2.190 22.960 -14.554 1.00 79.62 95 ARG A C 1
ATOM 775 O O . ARG A 1 95 ? 2.525 23.499 -13.503 1.00 79.62 95 ARG A O 1
ATOM 782 N N . VAL A 1 96 ? 2.756 21.833 -14.984 1.00 84.25 96 VAL A N 1
ATOM 783 C CA . VAL A 1 96 ? 3.875 21.185 -14.280 1.00 84.25 96 VAL A CA 1
ATOM 784 C C . VAL A 1 96 ? 5.106 22.094 -14.282 1.00 84.25 96 VAL A C 1
ATOM 786 O O . VAL A 1 96 ? 5.695 22.337 -13.225 1.00 84.25 96 VAL A O 1
ATOM 789 N N . LYS A 1 97 ? 5.459 22.668 -15.440 1.00 84.62 97 LYS A N 1
ATOM 790 C CA . LYS A 1 97 ? 6.569 23.627 -15.556 1.00 84.62 97 LYS A CA 1
ATOM 791 C C . LYS A 1 97 ? 6.335 24.881 -14.708 1.00 84.62 97 LYS A C 1
ATOM 793 O O . LYS A 1 97 ? 7.263 25.334 -14.042 1.00 84.62 97 LYS A O 1
ATOM 798 N N . GLU A 1 98 ? 5.109 25.406 -14.672 1.00 83.50 98 GLU A N 1
ATOM 799 C CA . GLU A 1 98 ? 4.745 26.568 -13.847 1.00 83.50 98 GLU A CA 1
ATOM 800 C C . GLU A 1 98 ? 4.898 26.296 -12.341 1.00 83.50 98 GLU A C 1
ATOM 802 O O . GLU A 1 98 ? 5.487 27.109 -11.630 1.00 83.50 98 GLU A O 1
ATOM 807 N N . VAL A 1 99 ? 4.442 25.135 -11.852 1.00 82.38 99 VAL A N 1
ATOM 808 C CA . VAL A 1 99 ? 4.590 24.738 -10.438 1.00 82.38 99 VAL A CA 1
ATOM 809 C C . VAL A 1 99 ? 6.060 24.550 -10.062 1.00 82.38 99 VAL A C 1
ATOM 811 O O . VAL A 1 99 ? 6.485 24.932 -8.973 1.00 82.38 99 VAL A O 1
ATOM 814 N N . HIS A 1 100 ? 6.865 23.984 -10.962 1.00 81.31 100 HIS A N 1
ATOM 815 C CA . HIS A 1 100 ? 8.301 23.842 -10.726 1.00 81.31 100 HIS A CA 1
ATOM 816 C C . HIS A 1 100 ? 9.018 25.201 -10.743 1.00 81.31 100 HIS A C 1
ATOM 818 O O . HIS A 1 100 ? 9.948 25.409 -9.964 1.00 81.31 100 HIS A O 1
ATOM 824 N N . ALA A 1 101 ? 8.569 26.138 -11.585 1.00 82.25 101 ALA A N 1
ATOM 825 C CA . ALA A 1 101 ? 9.112 27.491 -11.669 1.00 82.25 101 ALA A CA 1
ATOM 826 C C . ALA A 1 101 ? 8.700 28.388 -10.488 1.00 82.25 101 ALA A C 1
ATOM 828 O O . ALA A 1 101 ? 9.470 29.269 -10.104 1.00 82.25 101 ALA A O 1
ATOM 829 N N . SER A 1 102 ? 7.521 28.171 -9.892 1.00 78.62 102 SER A N 1
ATOM 830 C CA . SER A 1 102 ? 7.045 28.956 -8.744 1.00 78.62 102 SER A CA 1
ATOM 831 C C . SER A 1 102 ? 7.737 28.591 -7.426 1.00 78.62 102 SER A C 1
ATOM 833 O O . SER A 1 102 ? 7.669 29.365 -6.473 1.00 78.62 102 SER A O 1
ATOM 835 N N . GLY A 1 103 ? 8.448 27.456 -7.364 1.00 69.31 103 GLY A N 1
ATOM 836 C CA . GLY A 1 103 ? 9.298 27.076 -6.227 1.00 69.31 103 GLY A CA 1
ATOM 837 C C . GLY A 1 103 ? 8.551 26.873 -4.901 1.00 69.31 103 GLY A C 1
ATOM 838 O O . GLY A 1 103 ? 9.180 26.765 -3.848 1.00 69.31 103 GLY A O 1
ATOM 839 N N . GLU A 1 104 ? 7.220 26.816 -4.924 1.00 63.50 104 GLU A N 1
ATOM 840 C CA . GLU A 1 104 ? 6.381 26.847 -3.729 1.00 63.50 104 GLU A CA 1
ATOM 841 C C . GLU A 1 104 ? 6.014 25.429 -3.268 1.00 63.50 104 GLU A C 1
ATOM 843 O O . GLU A 1 104 ? 4.873 24.976 -3.349 1.00 63.50 104 GLU A O 1
ATOM 848 N N . PHE A 1 105 ? 7.011 24.701 -2.759 1.00 59.12 105 PHE A N 1
ATOM 849 C CA . PHE A 1 105 ? 6.798 23.424 -2.078 1.00 59.12 105 PHE A CA 1
ATOM 850 C C . PHE A 1 105 ? 6.589 23.664 -0.581 1.00 59.12 105 PHE A C 1
ATOM 852 O O . PHE A 1 105 ? 7.538 23.758 0.197 1.00 59.12 105 PHE A O 1
ATOM 859 N N . HIS A 1 106 ? 5.329 23.734 -0.155 1.00 62.78 106 HIS A N 1
ATOM 860 C CA . HIS A 1 106 ? 4.981 23.682 1.263 1.00 62.78 106 HIS A CA 1
ATOM 861 C C . HIS A 1 106 ? 5.106 22.242 1.765 1.00 62.78 106 HIS A C 1
ATOM 863 O O . HIS A 1 106 ? 4.140 21.481 1.780 1.00 62.78 106 HIS A O 1
ATOM 869 N N . ILE A 1 107 ? 6.320 21.864 2.155 1.00 55.94 107 ILE A N 1
ATOM 870 C CA . ILE A 1 107 ? 6.591 20.608 2.851 1.00 55.94 107 ILE A CA 1
ATOM 871 C C . ILE A 1 107 ? 6.462 20.921 4.347 1.00 55.94 107 ILE A C 1
ATOM 873 O O . ILE A 1 107 ? 7.326 21.581 4.921 1.00 55.94 107 ILE A O 1
ATOM 877 N N . SER A 1 108 ? 5.340 20.534 4.956 1.00 56.34 108 SER A N 1
ATOM 878 C CA . SER A 1 108 ? 5.141 20.523 6.416 1.00 56.34 108 SER A CA 1
ATOM 879 C C . SER A 1 108 ? 5.115 19.097 6.932 1.00 56.34 108 SER A C 1
ATOM 881 O O . SER A 1 108 ? 4.528 18.242 6.231 1.00 56.34 108 SER A O 1
#